Protein AF-A0A7S1A3E2-F1 (afdb_monomer)

Radius of gyration: 38.79 Å; Cα contacts (8 Å, |Δi|>4): 67; chains: 1; bounding box: 82×28×93 Å

Organism: Noctiluca scintillans (NCBI:txid2966)

Solvent-accessible surface area (backbone atoms only — not comparable to full-atom values): 8305 Å² total; per-residue (Å²): 127,65,67,72,51,54,44,51,52,51,44,46,66,40,53,63,41,72,69,38,34,56,48,44,57,49,26,36,73,72,65,75,37,66,52,64,77,58,36,55,54,37,31,76,76,35,61,67,54,26,50,53,50,50,50,52,52,52,52,52,52,51,51,54,48,51,54,54,50,52,50,54,51,49,55,55,51,50,56,57,48,51,56,51,54,54,50,53,51,51,53,52,50,53,51,53,49,51,53,51,52,50,54,51,52,53,56,68,50,31,79,83,69,72,89,61,82,50,73,65,44,51,52,59,38,64,74,30,68,68,51,45,50,51,37,48,73,73,69,45,78,88,73,75,94,76,129

Structure (mmCIF, N/CA/C/O backbone):
data_AF-A0A7S1A3E2-F1
#
_entry.id   AF-A0A7S1A3E2-F1
#
loop_
_atom_site.group_PDB
_atom_site.id
_atom_site.type_symbol
_atom_site.label_atom_id
_atom_site.label_alt_id
_atom_site.label_comp_id
_atom_site.label_asym_id
_atom_site.label_entity_id
_atom_site.label_seq_id
_atom_site.pdbx_PDB_ins_code
_atom_site.Cartn_x
_atom_site.Cartn_y
_atom_site.Cartn_z
_atom_site.occupancy
_atom_site.B_iso_or_equiv
_atom_site.auth_seq_id
_atom_site.auth_comp_id
_atom_site.auth_asym_id
_atom_site.auth_atom_id
_atom_site.pdbx_PDB_model_num
ATOM 1 N N . ALA A 1 1 ? 23.843 11.860 -38.522 1.00 49.09 1 ALA A N 1
ATOM 2 C CA . ALA A 1 1 ? 25.084 11.099 -38.262 1.00 49.09 1 ALA A CA 1
ATOM 3 C C . ALA A 1 1 ? 25.544 11.208 -36.807 1.00 49.09 1 ALA A C 1
ATOM 5 O O . ALA A 1 1 ? 26.208 10.291 -36.360 1.00 49.09 1 ALA A O 1
ATOM 6 N N . THR A 1 2 ? 25.196 12.274 -36.076 1.00 52.31 2 THR A N 1
ATOM 7 C CA . THR A 1 2 ? 25.568 12.478 -34.662 1.00 52.31 2 THR A CA 1
ATOM 8 C C . THR A 1 2 ? 24.662 11.745 -33.662 1.00 52.31 2 THR A C 1
ATOM 10 O O . THR A 1 2 ? 25.193 11.153 -32.737 1.00 52.31 2 THR A O 1
ATOM 13 N N . HIS A 1 3 ? 23.343 11.679 -33.904 1.00 55.69 3 HIS A N 1
ATOM 14 C CA . HIS A 1 3 ? 22.369 11.012 -33.011 1.00 55.69 3 HIS A CA 1
ATOM 15 C C . HIS A 1 3 ? 22.738 9.544 -32.715 1.00 55.69 3 HIS A C 1
ATOM 17 O O . HIS A 1 3 ? 22.955 9.170 -31.575 1.00 55.69 3 HIS A O 1
ATOM 23 N N . ASN A 1 4 ? 23.002 8.760 -33.766 1.00 60.84 4 ASN A N 1
ATOM 24 C CA . ASN A 1 4 ? 23.389 7.347 -33.655 1.00 60.84 4 ASN A CA 1
ATOM 25 C C . ASN A 1 4 ? 24.691 7.079 -32.873 1.00 60.84 4 ASN A C 1
ATOM 27 O O . ASN A 1 4 ? 24.979 5.922 -32.589 1.00 60.84 4 ASN A O 1
ATOM 31 N N . VAL A 1 5 ? 25.541 8.086 -32.641 1.00 64.25 5 VAL A N 1
ATOM 32 C CA . VAL A 1 5 ? 26.804 7.905 -31.904 1.00 64.25 5 VAL A CA 1
ATOM 33 C C . VAL A 1 5 ? 26.580 8.141 -30.412 1.00 64.25 5 VAL A C 1
ATOM 35 O O . VAL A 1 5 ? 27.078 7.351 -29.614 1.00 64.25 5 VAL A O 1
ATOM 38 N N . GLU A 1 6 ? 25.784 9.153 -30.051 1.00 67.31 6 GLU A N 1
ATOM 39 C CA . GLU A 1 6 ? 25.370 9.407 -28.662 1.00 67.31 6 GLU A CA 1
ATOM 40 C C . GLU A 1 6 ? 24.546 8.233 -28.109 1.00 67.31 6 GLU A C 1
ATOM 42 O O . GLU A 1 6 ? 24.895 7.698 -27.059 1.00 67.31 6 GLU A O 1
ATOM 47 N N . ASP A 1 7 ? 23.569 7.719 -28.867 1.00 72.44 7 ASP A N 1
ATOM 48 C CA . ASP A 1 7 ? 22.729 6.593 -28.416 1.00 72.44 7 ASP A CA 1
ATOM 49 C C . ASP A 1 7 ? 23.551 5.325 -28.117 1.00 72.44 7 ASP A C 1
ATOM 51 O O . ASP A 1 7 ? 23.251 4.553 -27.205 1.00 72.44 7 ASP A O 1
ATOM 55 N N . VAL A 1 8 ? 24.620 5.096 -28.889 1.00 78.81 8 VAL A N 1
ATOM 56 C CA . VAL A 1 8 ? 25.503 3.930 -28.733 1.00 78.81 8 VAL A CA 1
ATOM 57 C C . VAL A 1 8 ? 26.428 4.087 -27.525 1.00 78.81 8 VAL A C 1
ATOM 59 O O . VAL A 1 8 ? 26.721 3.094 -26.850 1.00 78.81 8 VAL A O 1
ATOM 62 N N . GLU A 1 9 ? 26.893 5.303 -27.237 1.00 82.19 9 GLU A N 1
ATOM 63 C CA . GLU A 1 9 ? 27.681 5.592 -26.036 1.00 82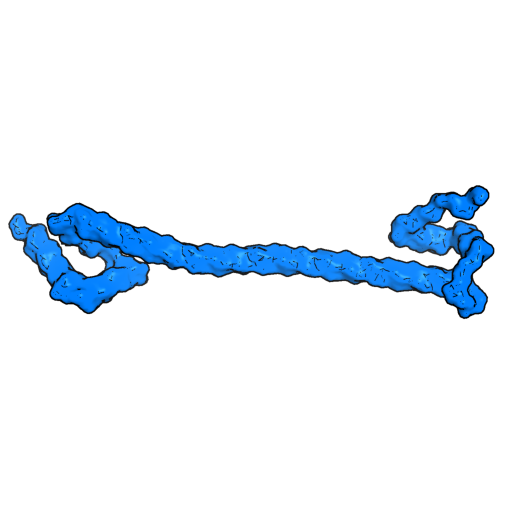.19 9 GLU A CA 1
ATOM 64 C C . GLU A 1 9 ? 26.832 5.454 -24.769 1.00 82.19 9 GLU A C 1
ATOM 66 O O . GLU A 1 9 ? 27.260 4.769 -23.834 1.00 82.19 9 GLU A O 1
ATOM 71 N N . ASP A 1 10 ? 25.604 5.974 -24.780 1.00 83.44 10 ASP A N 1
ATOM 72 C CA . ASP A 1 10 ? 24.654 5.854 -23.671 1.00 83.44 10 ASP A CA 1
ATOM 73 C C . ASP A 1 10 ? 24.275 4.395 -23.415 1.00 83.44 10 ASP A C 1
ATOM 75 O O . ASP A 1 10 ? 24.337 3.904 -22.282 1.00 83.44 10 ASP A O 1
ATOM 79 N N . LEU A 1 11 ? 23.975 3.636 -24.472 1.00 85.31 11 LEU A N 1
ATOM 80 C CA . LEU A 1 11 ? 23.674 2.217 -24.334 1.00 85.31 11 LEU A CA 1
ATOM 81 C C . LEU A 1 11 ? 24.858 1.444 -23.742 1.00 85.31 11 LEU A C 1
ATOM 83 O O . LEU A 1 11 ? 24.679 0.574 -22.890 1.00 85.31 11 LEU A O 1
ATOM 87 N N . LYS A 1 12 ? 26.088 1.760 -24.153 1.00 87.75 12 LYS A N 1
ATOM 88 C CA . LYS A 1 12 ? 27.289 1.115 -23.613 1.00 87.75 12 LYS A CA 1
ATOM 89 C C . LYS A 1 12 ? 27.566 1.534 -22.168 1.00 87.75 12 LYS A C 1
ATOM 91 O O . LYS A 1 12 ? 28.074 0.725 -21.393 1.00 87.75 12 LYS A O 1
ATOM 96 N N . MET A 1 13 ? 27.226 2.763 -21.793 1.00 88.62 13 MET A N 1
ATOM 97 C CA . MET A 1 13 ? 27.354 3.256 -20.426 1.00 88.62 13 MET A CA 1
ATOM 98 C C . MET A 1 13 ? 26.371 2.555 -19.479 1.00 88.62 13 MET A C 1
ATOM 100 O O . MET A 1 13 ? 26.782 2.073 -18.420 1.00 88.62 13 MET A O 1
ATOM 104 N N . TYR A 1 14 ? 25.099 2.452 -19.871 1.00 90.12 14 TYR A N 1
ATOM 105 C CA . TYR A 1 14 ? 24.033 1.917 -19.020 1.00 90.12 14 TYR A CA 1
ATOM 106 C C . TYR A 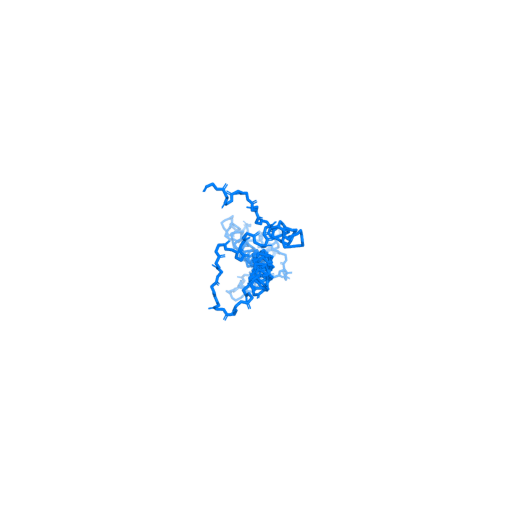1 14 ? 23.852 0.397 -19.119 1.00 90.12 14 TYR A C 1
ATOM 108 O O . TYR A 1 14 ? 23.480 -0.235 -18.128 1.00 90.12 14 TYR A O 1
ATOM 116 N N . PHE A 1 15 ? 24.146 -0.201 -20.276 1.00 91.06 15 PHE A N 1
ATOM 117 C CA . PHE A 1 15 ? 23.902 -1.616 -20.586 1.00 91.06 15 PHE A CA 1
ATOM 118 C C . PHE A 1 15 ? 25.151 -2.366 -21.089 1.00 91.06 15 PHE A C 1
ATOM 120 O O . PHE A 1 15 ? 25.049 -3.494 -21.568 1.00 91.06 15 PHE A O 1
ATOM 127 N N . GLY A 1 16 ? 26.353 -1.790 -20.953 1.00 91.38 16 GLY A N 1
ATOM 128 C CA . GLY A 1 16 ? 27.608 -2.399 -21.425 1.00 91.38 16 GLY A CA 1
ATOM 129 C C . GLY A 1 16 ? 28.010 -3.704 -20.725 1.00 91.38 16 GLY A C 1
ATOM 130 O O . GLY A 1 16 ? 28.842 -4.455 -21.234 1.00 91.38 16 GLY A O 1
ATOM 131 N N . SER A 1 17 ? 27.417 -3.996 -19.568 1.00 93.94 17 SER A N 1
ATOM 132 C CA . SER A 1 17 ? 27.593 -5.237 -18.815 1.00 93.94 17 SER A CA 1
ATOM 133 C C . SER A 1 17 ? 26.326 -5.580 -18.032 1.00 93.94 17 SER A C 1
ATOM 135 O O . SER A 1 17 ? 25.452 -4.734 -17.818 1.00 93.94 17 SER A O 1
ATOM 137 N N . LEU A 1 18 ? 26.228 -6.827 -17.563 1.00 92.38 18 LEU A N 1
ATOM 138 C CA . LEU A 1 18 ? 25.090 -7.275 -16.757 1.00 92.38 18 LEU A CA 1
ATOM 139 C C . LEU A 1 18 ? 24.953 -6.469 -15.456 1.00 92.38 18 LEU A C 1
ATOM 141 O O . LEU A 1 18 ? 23.849 -6.072 -15.095 1.00 92.38 18 LEU A O 1
ATOM 145 N N . SER A 1 19 ? 26.064 -6.191 -14.770 1.00 94.62 19 SER A N 1
ATOM 146 C CA . SER A 1 19 ? 26.052 -5.415 -13.526 1.00 94.62 19 SER A CA 1
ATOM 147 C C . SER A 1 19 ? 25.634 -3.963 -13.755 1.00 94.62 19 SER A C 1
ATOM 149 O O . SER A 1 19 ? 24.836 -3.441 -12.981 1.00 94.62 19 SER A O 1
ATOM 151 N N . GLN A 1 20 ? 26.107 -3.330 -14.835 1.00 94.19 20 GLN A N 1
ATOM 152 C CA . GLN A 1 20 ? 25.648 -1.995 -15.236 1.00 94.19 20 GLN A CA 1
ATOM 153 C C . GLN A 1 20 ? 24.158 -2.002 -15.568 1.00 94.19 20 GLN A C 1
ATOM 155 O O . GLN A 1 20 ? 23.438 -1.138 -15.090 1.00 94.19 20 GLN A O 1
ATOM 160 N N . SER A 1 21 ? 23.675 -3.024 -16.279 1.00 93.69 21 SER A N 1
ATOM 161 C CA . SER A 1 21 ? 22.250 -3.155 -16.603 1.00 93.69 21 SER A CA 1
ATOM 162 C C . SER A 1 21 ? 21.396 -3.257 -15.335 1.00 93.69 21 SER A C 1
ATOM 164 O O . SER A 1 21 ? 20.419 -2.530 -15.185 1.00 93.69 21 SER A O 1
ATOM 166 N N . MET A 1 22 ? 21.789 -4.105 -14.377 1.00 94.56 22 MET A N 1
ATOM 167 C CA . MET A 1 22 ? 21.098 -4.228 -13.086 1.00 94.56 22 MET A CA 1
ATOM 168 C C . MET A 1 22 ? 21.108 -2.916 -12.292 1.00 94.56 22 MET A C 1
ATOM 170 O O . MET A 1 22 ? 20.096 -2.554 -11.686 1.00 94.56 22 MET A O 1
ATOM 174 N N . LEU A 1 23 ? 22.231 -2.194 -12.307 1.00 95.06 23 LEU A N 1
ATOM 175 C CA . LEU A 1 23 ? 22.346 -0.893 -11.657 1.00 95.06 23 LEU A CA 1
ATOM 176 C C . LEU A 1 23 ? 21.431 0.137 -12.330 1.00 95.06 23 LEU A C 1
ATOM 178 O O . LEU A 1 23 ? 20.681 0.809 -11.634 1.00 95.06 23 LEU A O 1
ATOM 182 N N . SER A 1 24 ? 21.430 0.217 -13.660 1.00 94.19 24 SER A N 1
ATOM 183 C CA . SER A 1 24 ? 20.583 1.125 -14.443 1.00 94.19 24 SER A CA 1
ATOM 184 C C . SER A 1 24 ? 19.094 0.884 -14.192 1.00 94.19 24 SER A C 1
ATOM 186 O O . SER A 1 24 ? 18.361 1.833 -13.928 1.00 94.19 24 SER A O 1
ATOM 188 N N . LEU A 1 25 ? 18.660 -0.382 -14.165 1.00 94.25 25 LEU A N 1
ATOM 189 C CA . LEU A 1 25 ? 17.290 -0.764 -13.799 1.00 94.25 25 LEU A CA 1
ATOM 190 C C . LEU A 1 25 ? 16.932 -0.370 -12.354 1.00 94.25 25 LEU A C 1
ATOM 192 O O . LEU A 1 25 ? 15.809 0.042 -12.071 1.00 94.25 25 LEU A O 1
ATOM 196 N N . SER A 1 26 ? 17.887 -0.471 -11.427 1.00 93.88 26 SER A N 1
ATOM 197 C CA . SER A 1 26 ? 17.685 -0.052 -10.032 1.00 93.88 26 SER A CA 1
ATOM 198 C C . SER A 1 26 ? 17.643 1.476 -9.892 1.00 93.88 26 SER A C 1
ATOM 200 O O . SER A 1 26 ? 16.864 2.013 -9.102 1.00 93.88 26 SER A O 1
ATOM 202 N N . MET A 1 27 ? 18.451 2.196 -10.675 1.00 93.88 27 MET A N 1
ATOM 203 C CA . MET A 1 27 ? 18.461 3.660 -10.710 1.00 93.88 27 MET A CA 1
ATOM 204 C C . MET A 1 27 ? 17.165 4.210 -11.307 1.00 93.88 27 MET A C 1
ATOM 206 O O . MET A 1 27 ? 16.619 5.161 -10.757 1.00 93.88 27 MET A O 1
ATOM 210 N N . SER A 1 28 ? 16.631 3.599 -12.369 1.00 94.12 28 SER A N 1
ATOM 211 C CA . SER A 1 28 ? 15.364 4.041 -12.965 1.00 94.12 28 SER A CA 1
ATOM 212 C C . SER A 1 28 ? 14.163 3.789 -12.054 1.00 94.12 28 SER A C 1
ATOM 214 O O . SER A 1 28 ? 13.234 4.590 -12.036 1.00 94.12 28 SER A O 1
ATOM 216 N N . MET A 1 29 ? 14.196 2.727 -11.241 1.00 92.12 29 MET A N 1
ATOM 217 C CA . MET A 1 29 ? 13.171 2.471 -10.223 1.00 92.12 29 MET A CA 1
ATOM 218 C C . MET A 1 29 ? 13.243 3.461 -9.052 1.00 92.12 29 MET A C 1
ATOM 220 O O . MET A 1 29 ? 12.214 3.905 -8.552 1.00 92.12 29 MET A O 1
ATOM 224 N N . SER A 1 30 ? 14.451 3.796 -8.594 1.00 91.44 30 SER A N 1
ATOM 225 C CA . SER A 1 30 ? 14.659 4.661 -7.422 1.00 91.44 30 SER A CA 1
ATOM 226 C C . SER A 1 30 ? 14.630 6.164 -7.733 1.00 91.44 30 SER A C 1
ATOM 228 O O . SER A 1 30 ? 14.700 6.972 -6.809 1.00 91.44 30 SER A O 1
ATOM 230 N N . GLY A 1 31 ? 14.520 6.550 -9.009 1.00 88.31 31 GLY A N 1
ATOM 231 C CA . GLY A 1 31 ? 14.572 7.948 -9.453 1.00 88.31 31 GLY A CA 1
ATOM 232 C C . GLY A 1 31 ? 15.990 8.524 -9.541 1.00 88.31 31 GLY A C 1
ATOM 233 O O . GLY A 1 31 ? 16.156 9.739 -9.597 1.00 88.31 31 GLY A O 1
ATOM 234 N N . GLY A 1 32 ? 17.019 7.671 -9.543 1.00 91.56 32 GLY A N 1
ATOM 235 C CA . GLY A 1 32 ? 18.417 8.071 -9.734 1.00 91.56 32 GLY A CA 1
ATOM 236 C C . GLY A 1 32 ? 18.755 8.459 -11.178 1.00 91.56 32 GLY A C 1
ATOM 237 O O . GLY A 1 32 ? 19.660 9.258 -11.402 1.00 91.56 32 GLY A O 1
ATOM 238 N N . VAL A 1 33 ? 18.017 7.924 -12.151 1.00 91.25 33 VAL A N 1
ATOM 239 C CA . VAL A 1 33 ? 18.048 8.353 -13.555 1.00 91.25 33 VAL A CA 1
ATOM 240 C C . VAL A 1 33 ? 16.622 8.393 -14.083 1.00 91.25 33 VAL A C 1
ATOM 242 O O . VAL A 1 33 ? 15.788 7.583 -13.671 1.00 91.25 33 VAL A O 1
ATOM 245 N N . ASP A 1 34 ? 16.338 9.328 -14.986 1.00 92.00 34 ASP A N 1
ATOM 246 C CA . ASP A 1 34 ? 15.046 9.349 -15.654 1.00 92.00 34 ASP A CA 1
ATOM 247 C C . ASP A 1 34 ? 14.876 8.083 -16.505 1.00 92.00 34 ASP A C 1
ATOM 249 O O . ASP A 1 34 ? 15.736 7.718 -17.311 1.00 92.00 34 ASP A O 1
ATOM 253 N N . TRP A 1 35 ? 13.764 7.377 -16.305 1.00 92.94 35 TRP A N 1
ATOM 254 C CA . TRP A 1 35 ? 13.513 6.106 -16.983 1.00 92.94 35 TRP A CA 1
ATOM 255 C C . TRP A 1 35 ? 13.368 6.294 -18.497 1.00 92.94 35 TRP A C 1
ATOM 257 O O . TRP A 1 35 ? 13.672 5.366 -19.248 1.00 92.94 35 TRP A O 1
ATOM 267 N N . SER A 1 36 ? 12.953 7.483 -18.957 1.00 91.12 36 SER A N 1
ATOM 268 C CA . SER A 1 36 ? 12.821 7.769 -20.386 1.00 91.12 36 SER A CA 1
ATOM 269 C C . SER A 1 36 ? 14.185 7.816 -21.083 1.00 91.12 36 SER A C 1
ATOM 271 O O . SER A 1 36 ? 14.318 7.288 -22.186 1.00 91.12 36 SER A O 1
ATOM 273 N N . SER A 1 37 ? 15.226 8.308 -20.399 1.00 90.06 37 SER A N 1
ATOM 274 C CA . SER A 1 37 ? 16.609 8.315 -20.899 1.00 90.06 37 SER A CA 1
ATOM 275 C C . SER A 1 37 ? 17.168 6.912 -21.143 1.00 90.06 37 SER A C 1
ATOM 277 O O . SER A 1 37 ? 18.026 6.738 -21.998 1.00 90.06 37 SER A O 1
ATOM 279 N N . LEU A 1 38 ? 16.673 5.896 -20.427 1.00 91.69 38 LEU A N 1
ATOM 280 C CA . LEU A 1 38 ? 17.022 4.495 -20.689 1.00 91.69 38 LEU A CA 1
ATOM 281 C C . LEU A 1 38 ? 16.110 3.850 -21.740 1.00 91.69 38 LEU A C 1
ATOM 283 O O . LEU A 1 38 ? 16.532 2.939 -22.450 1.00 91.69 38 LEU A O 1
ATOM 287 N N . PHE A 1 39 ? 14.859 4.301 -21.827 1.00 93.25 39 PHE A N 1
ATOM 288 C CA . PHE A 1 39 ? 13.856 3.744 -22.726 1.00 93.25 39 PHE A CA 1
ATOM 289 C C . PHE A 1 39 ? 14.146 4.050 -24.198 1.00 93.25 39 PHE A C 1
ATOM 291 O O . PHE A 1 39 ? 14.109 3.122 -25.003 1.00 93.25 39 PHE A O 1
ATOM 298 N N . TYR A 1 40 ? 14.436 5.308 -24.558 1.00 90.31 40 TYR A N 1
ATOM 299 C CA . TYR A 1 40 ? 14.618 5.687 -25.967 1.00 90.31 40 TYR A CA 1
ATOM 300 C C . TYR A 1 40 ? 15.765 4.914 -26.648 1.00 90.31 40 TYR A C 1
ATOM 302 O O . TYR A 1 40 ? 15.491 4.272 -27.663 1.00 90.31 40 TYR A O 1
ATOM 310 N N . PRO A 1 41 ? 16.978 4.805 -26.060 1.00 89.25 41 PRO A N 1
ATOM 311 C CA . PRO A 1 41 ? 18.057 4.020 -26.667 1.00 89.25 41 PRO A CA 1
ATOM 312 C C . PRO A 1 41 ? 17.728 2.523 -26.795 1.00 89.25 41 PRO A C 1
ATOM 314 O O . PRO A 1 41 ? 18.160 1.865 -27.739 1.00 89.25 41 PRO A O 1
ATOM 317 N N . LEU A 1 42 ? 16.952 1.956 -25.860 1.00 89.25 42 LEU A N 1
ATOM 318 C CA . LEU A 1 42 ? 16.503 0.559 -25.937 1.00 89.25 42 LEU A CA 1
ATOM 319 C C . LEU A 1 42 ? 15.453 0.348 -27.036 1.00 89.25 42 LEU A C 1
ATOM 321 O O . LEU A 1 42 ? 15.494 -0.668 -27.734 1.00 89.25 42 LEU A O 1
ATOM 325 N N . ALA A 1 43 ? 14.517 1.286 -27.179 1.00 89.69 43 ALA A N 1
ATOM 326 C CA . ALA A 1 43 ? 13.457 1.237 -28.178 1.00 89.69 43 ALA A CA 1
ATOM 327 C C . ALA A 1 43 ? 14.002 1.419 -29.603 1.00 89.69 43 ALA A C 1
ATOM 329 O O . ALA A 1 43 ? 13.546 0.724 -30.510 1.00 89.69 43 ALA A O 1
ATOM 330 N N . ASP A 1 44 ? 15.021 2.266 -29.775 1.00 88.44 44 ASP A N 1
ATOM 331 C CA . ASP A 1 44 ? 15.679 2.503 -31.065 1.00 88.44 44 ASP A CA 1
ATOM 332 C C . ASP A 1 44 ? 16.432 1.266 -31.587 1.00 88.44 44 ASP A C 1
ATOM 334 O O . ASP A 1 44 ? 16.572 1.078 -32.797 1.00 88.44 44 ASP A O 1
ATOM 338 N N . ILE A 1 45 ? 16.872 0.369 -30.695 1.00 87.06 45 ILE A N 1
ATOM 339 C CA . ILE A 1 45 ? 17.458 -0.928 -31.075 1.00 87.06 45 ILE A CA 1
ATOM 340 C C . ILE A 1 45 ? 16.371 -1.914 -31.487 1.00 87.06 45 ILE A C 1
ATOM 342 O O . ILE A 1 45 ? 16.506 -2.629 -32.482 1.00 87.06 45 ILE A O 1
ATOM 346 N N . SER A 1 46 ? 15.330 -2.027 -30.663 1.00 89.38 46 SER A N 1
ATOM 347 C CA . SER A 1 46 ? 14.173 -2.872 -30.924 1.00 89.38 46 SER A CA 1
ATOM 348 C C . SER A 1 46 ? 13.022 -2.484 -30.010 1.00 89.38 46 SER A C 1
ATOM 350 O O . SER A 1 46 ? 13.153 -2.478 -28.782 1.00 89.38 46 SER A O 1
ATOM 352 N N . GLU A 1 47 ? 11.847 -2.309 -30.606 1.00 91.19 47 GLU A N 1
ATOM 353 C CA . GLU A 1 47 ? 10.591 -2.079 -29.890 1.00 91.19 47 GLU A CA 1
ATOM 354 C C . GLU A 1 47 ? 10.324 -3.148 -28.815 1.00 91.19 47 GLU A C 1
ATOM 356 O O . GLU A 1 47 ? 9.732 -2.856 -27.776 1.00 91.19 47 GLU A O 1
ATOM 361 N N . PHE A 1 48 ? 10.813 -4.380 -29.014 1.00 94.50 48 PHE A N 1
ATOM 362 C CA . PHE A 1 48 ? 10.689 -5.456 -28.031 1.00 94.50 48 PHE A CA 1
ATOM 363 C C . PHE A 1 48 ? 11.420 -5.144 -26.717 1.00 94.50 48 PHE A C 1
ATOM 365 O O . PHE A 1 48 ? 10.868 -5.376 -25.641 1.00 94.50 48 PH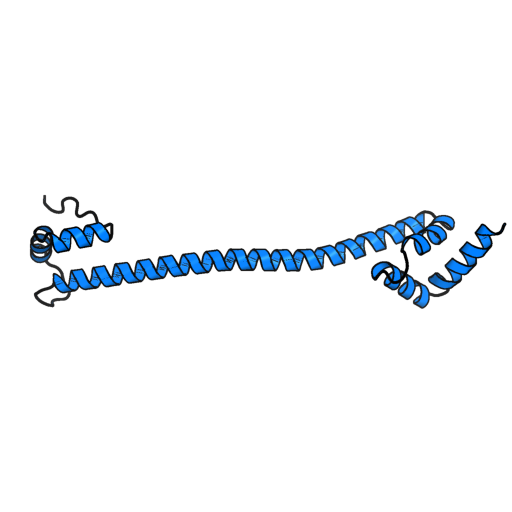E A O 1
ATOM 372 N N . TYR A 1 49 ? 12.639 -4.597 -26.776 1.00 91.19 49 TYR A N 1
ATOM 373 C CA . TYR A 1 49 ? 13.387 -4.239 -25.567 1.00 91.19 49 TYR A CA 1
ATOM 374 C C . TYR A 1 49 ? 12.736 -3.065 -24.837 1.00 91.19 49 TYR A C 1
ATOM 376 O O . TYR A 1 49 ? 12.619 -3.105 -23.610 1.00 91.19 49 TYR A O 1
ATOM 384 N N . GLY A 1 50 ? 12.231 -2.079 -25.585 1.00 92.69 50 GLY A N 1
ATOM 385 C CA . GLY A 1 50 ? 11.413 -1.001 -25.029 1.00 92.69 50 GLY A CA 1
ATOM 386 C C . GLY A 1 50 ? 10.172 -1.538 -24.307 1.00 92.69 50 GLY A C 1
ATOM 387 O O . GLY A 1 50 ? 9.914 -1.171 -23.161 1.00 92.69 50 GLY A O 1
ATOM 388 N N . PHE A 1 51 ? 9.442 -2.474 -24.920 1.00 95.69 51 PHE A N 1
ATOM 389 C CA . PHE A 1 51 ? 8.273 -3.106 -24.303 1.00 95.69 51 PHE A CA 1
ATOM 390 C C . PHE A 1 51 ? 8.619 -3.846 -23.001 1.00 95.69 51 PHE A C 1
ATOM 392 O O . PHE A 1 51 ? 7.957 -3.643 -21.981 1.00 95.69 51 PHE A O 1
ATOM 399 N N . VAL A 1 52 ? 9.678 -4.664 -22.999 1.00 95.75 52 VAL A N 1
ATOM 400 C CA . VAL A 1 52 ? 10.138 -5.379 -21.793 1.00 95.75 52 VAL A CA 1
ATOM 401 C C . VAL A 1 52 ? 10.518 -4.400 -20.677 1.00 95.75 52 VAL A C 1
ATOM 403 O O . VAL A 1 52 ? 10.163 -4.626 -19.518 1.00 95.75 52 VAL A O 1
ATOM 406 N N . PHE A 1 53 ? 11.184 -3.292 -21.011 1.00 95.25 53 PHE A N 1
ATOM 407 C CA . PHE A 1 53 ? 11.543 -2.255 -20.045 1.00 95.25 53 PHE A CA 1
ATOM 408 C C . PHE A 1 53 ? 10.307 -1.571 -19.436 1.00 95.25 53 PHE A C 1
ATOM 410 O O . PHE A 1 53 ? 10.238 -1.387 -18.221 1.00 95.25 53 PHE A O 1
ATOM 417 N N . ILE A 1 54 ? 9.283 -1.269 -20.241 1.00 95.75 54 ILE A N 1
ATOM 418 C CA . ILE A 1 54 ? 8.012 -0.709 -19.748 1.00 95.75 54 ILE A CA 1
ATOM 419 C C . ILE A 1 54 ? 7.290 -1.680 -18.811 1.00 95.75 54 ILE A C 1
ATOM 421 O O . ILE A 1 54 ? 6.776 -1.261 -17.770 1.00 95.75 54 ILE A O 1
ATOM 425 N N . VAL A 1 55 ? 7.269 -2.975 -19.137 1.00 97.06 55 VAL A N 1
ATOM 426 C CA . VAL A 1 55 ? 6.703 -4.003 -18.250 1.00 97.06 55 VAL A CA 1
ATOM 427 C C . VAL A 1 55 ? 7.459 -4.036 -16.922 1.00 97.06 55 VAL A C 1
ATOM 429 O O . VAL A 1 55 ? 6.823 -4.044 -15.868 1.00 97.06 55 VAL A O 1
ATOM 432 N N . PHE A 1 56 ? 8.794 -3.986 -16.952 1.00 95.69 56 PHE A N 1
ATOM 433 C CA . PHE A 1 56 ? 9.616 -3.919 -15.743 1.00 95.69 56 PHE A CA 1
ATOM 434 C C . PHE A 1 56 ? 9.260 -2.707 -14.867 1.00 95.69 56 PHE A C 1
ATOM 436 O O . PHE A 1 56 ? 8.995 -2.881 -13.675 1.00 95.69 56 PHE A O 1
ATOM 443 N N . ILE A 1 57 ? 9.199 -1.501 -15.444 1.00 95.44 57 ILE A N 1
ATOM 444 C CA . ILE A 1 57 ? 8.843 -0.277 -14.709 1.00 95.44 57 ILE A CA 1
ATOM 445 C C . ILE A 1 57 ? 7.430 -0.387 -14.131 1.00 95.44 57 ILE A C 1
ATOM 447 O O . ILE A 1 57 ? 7.230 -0.141 -12.945 1.00 95.44 57 ILE A O 1
ATOM 451 N N . THR A 1 58 ? 6.461 -0.827 -14.934 1.00 95.81 58 THR A N 1
ATOM 452 C CA . THR A 1 58 ? 5.057 -0.948 -14.514 1.00 95.81 58 THR A CA 1
ATOM 453 C C . THR A 1 58 ? 4.905 -1.917 -13.347 1.00 95.81 58 THR A C 1
ATOM 455 O O . THR A 1 58 ? 4.291 -1.575 -12.340 1.00 95.81 58 THR A O 1
ATOM 458 N N . VAL A 1 59 ? 5.492 -3.114 -13.444 1.00 96.62 59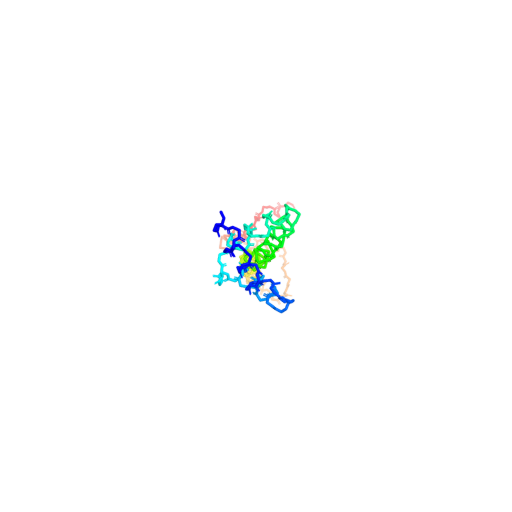 VAL A N 1
ATOM 459 C CA . VAL A 1 59 ? 5.435 -4.119 -12.372 1.00 96.62 59 VAL A CA 1
ATOM 460 C C . VAL A 1 59 ? 6.124 -3.611 -11.109 1.00 96.62 59 VAL A C 1
ATOM 462 O O . VAL A 1 59 ? 5.591 -3.793 -10.019 1.00 96.62 59 VAL A O 1
ATOM 465 N N . SER A 1 60 ? 7.268 -2.941 -11.242 1.00 95.00 60 SER A N 1
ATOM 466 C CA . SER A 1 60 ? 8.006 -2.392 -10.100 1.00 95.00 60 SER A CA 1
ATOM 467 C C . SER A 1 60 ? 7.214 -1.304 -9.378 1.00 95.00 60 SER A C 1
ATOM 469 O O . SER A 1 60 ? 7.082 -1.332 -8.156 1.00 95.00 60 SER A O 1
ATOM 471 N N . VAL A 1 61 ? 6.620 -0.382 -10.138 1.00 93.62 61 VAL A N 1
ATOM 472 C CA . VAL A 1 61 ? 5.768 0.686 -9.608 1.00 93.62 61 VAL A CA 1
ATOM 473 C C . VAL A 1 61 ? 4.527 0.097 -8.936 1.00 93.62 61 VAL A C 1
ATOM 475 O O . VAL A 1 61 ? 4.239 0.440 -7.791 1.00 93.62 61 VAL A O 1
ATOM 478 N N . LEU A 1 62 ? 3.833 -0.847 -9.582 1.00 95.81 62 LEU A N 1
ATOM 479 C CA . LEU A 1 62 ? 2.686 -1.541 -8.988 1.00 95.81 62 LEU A CA 1
ATOM 480 C C . LEU A 1 62 ? 3.065 -2.323 -7.725 1.00 95.81 62 LEU A C 1
ATOM 482 O O . LEU A 1 62 ? 2.290 -2.341 -6.775 1.00 95.81 62 LEU A O 1
ATOM 486 N N . ALA A 1 63 ? 4.248 -2.939 -7.675 1.00 96.06 63 ALA A N 1
ATOM 487 C CA . ALA A 1 63 ? 4.726 -3.635 -6.484 1.00 96.06 63 ALA A CA 1
ATOM 488 C C . ALA A 1 63 ? 4.918 -2.669 -5.305 1.00 96.06 63 ALA A C 1
ATOM 490 O O . ALA A 1 63 ? 4.447 -2.952 -4.204 1.00 96.06 63 ALA A O 1
ATOM 491 N N . VAL A 1 64 ? 5.538 -1.508 -5.540 1.00 94.88 64 VAL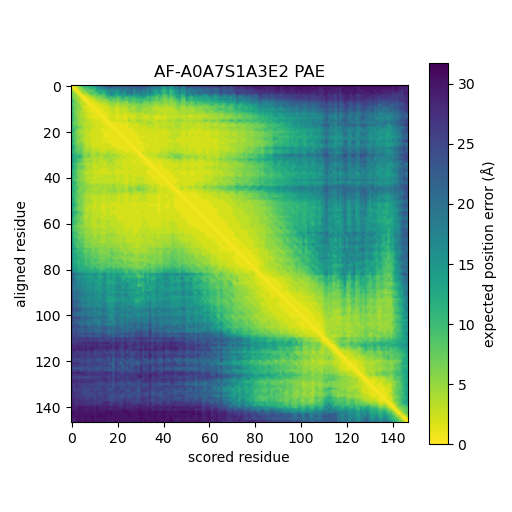 A N 1
ATOM 492 C CA . VAL A 1 64 ? 5.689 -0.460 -4.519 1.00 94.88 64 VAL A CA 1
ATOM 493 C C . VAL A 1 64 ? 4.324 0.074 -4.080 1.00 94.88 64 VAL A C 1
ATOM 495 O O . VAL A 1 64 ? 4.064 0.161 -2.880 1.00 94.88 64 VAL A O 1
ATOM 498 N N . PHE A 1 65 ? 3.421 0.362 -5.023 1.00 95.50 65 PHE A N 1
ATOM 499 C CA . PHE A 1 65 ? 2.057 0.785 -4.701 1.00 95.50 65 PHE A CA 1
ATOM 500 C C . PHE A 1 65 ? 1.315 -0.260 -3.873 1.00 95.50 65 PHE A C 1
ATOM 502 O O . PHE A 1 65 ? 0.712 0.102 -2.873 1.00 95.50 65 PHE A O 1
ATOM 509 N N . ASN A 1 66 ? 1.409 -1.546 -4.213 1.00 95.19 66 ASN A N 1
ATOM 510 C CA . ASN A 1 66 ? 0.762 -2.612 -3.452 1.00 95.19 66 ASN A CA 1
ATOM 511 C C . ASN A 1 66 ? 1.270 -2.680 -2.007 1.00 95.19 66 ASN A C 1
ATOM 513 O O . ASN A 1 66 ? 0.463 -2.856 -1.096 1.00 95.19 66 ASN A O 1
ATOM 517 N N . ILE A 1 67 ? 2.577 -2.505 -1.780 1.00 96.12 67 ILE A N 1
ATOM 518 C CA . ILE A 1 67 ? 3.151 -2.451 -0.425 1.00 96.12 67 ILE A CA 1
ATOM 519 C C . ILE A 1 67 ? 2.559 -1.269 0.347 1.00 96.12 67 ILE A C 1
ATOM 521 O O . ILE A 1 67 ? 2.062 -1.437 1.458 1.00 96.12 67 ILE A O 1
ATOM 525 N N . ILE A 1 68 ? 2.567 -0.084 -0.261 1.00 96.44 68 ILE A N 1
ATOM 526 C CA . ILE A 1 68 ? 2.067 1.143 0.361 1.00 96.44 68 ILE A CA 1
ATOM 527 C C . ILE A 1 68 ? 0.563 1.032 0.654 1.00 96.44 68 ILE A C 1
ATOM 529 O O . ILE A 1 68 ? 0.126 1.283 1.774 1.00 96.44 68 ILE A O 1
ATOM 533 N N . THR A 1 69 ? -0.235 0.607 -0.326 1.00 95.62 69 THR A N 1
ATOM 534 C CA . THR A 1 69 ? -1.677 0.394 -0.175 1.00 95.62 69 THR A CA 1
ATOM 535 C C . THR A 1 69 ? -1.972 -0.641 0.902 1.00 95.62 69 THR A C 1
ATOM 537 O O . THR A 1 69 ? -2.871 -0.419 1.703 1.00 95.62 69 THR A O 1
ATOM 540 N N . SER A 1 70 ? -1.210 -1.736 0.975 1.00 97.38 70 SER A N 1
ATOM 541 C CA . SER A 1 70 ? -1.392 -2.752 2.017 1.00 97.38 70 SER A CA 1
ATOM 542 C C . SER A 1 70 ? -1.205 -2.182 3.424 1.00 97.38 70 SER A C 1
ATOM 544 O O . SER A 1 70 ? -1.955 -2.556 4.324 1.00 97.38 70 SER A O 1
ATOM 546 N N . ILE A 1 71 ? -0.234 -1.286 3.621 1.00 96.12 71 ILE A N 1
ATOM 547 C CA . ILE A 1 71 ? -0.010 -0.622 4.913 1.00 96.12 71 ILE A CA 1
ATOM 548 C C . ILE A 1 71 ? -1.225 0.245 5.259 1.00 96.12 71 ILE A C 1
ATOM 550 O O . ILE A 1 71 ? -1.857 0.030 6.287 1.00 96.12 71 ILE A O 1
ATOM 554 N N . PHE A 1 72 ? -1.637 1.132 4.350 1.00 95.94 72 PHE A N 1
ATOM 555 C CA . PHE A 1 72 ? -2.782 2.016 4.590 1.00 95.94 72 PHE A CA 1
ATOM 556 C C . PHE A 1 72 ? -4.101 1.271 4.808 1.00 95.94 72 PHE A C 1
ATOM 558 O O . PHE A 1 72 ? -4.917 1.686 5.627 1.00 95.94 72 PHE A O 1
ATOM 565 N N . VAL A 1 73 ? -4.328 0.176 4.079 1.00 96.62 73 VAL A N 1
ATOM 566 C CA . VAL A 1 73 ? -5.520 -0.661 4.258 1.00 96.62 73 VAL A CA 1
ATOM 567 C C . VAL A 1 73 ? -5.509 -1.322 5.634 1.00 96.62 73 VAL A C 1
ATOM 569 O O . VAL A 1 73 ? -6.553 -1.371 6.279 1.00 96.62 73 VAL A O 1
ATOM 572 N N . THR A 1 74 ? -4.349 -1.788 6.102 1.00 95.38 74 THR A N 1
ATOM 573 C CA . THR A 1 74 ? -4.217 -2.388 7.439 1.00 95.38 74 THR A CA 1
ATOM 574 C C . THR A 1 74 ? -4.522 -1.360 8.526 1.00 95.38 74 THR A C 1
ATOM 576 O O . THR A 1 74 ? -5.361 -1.630 9.381 1.00 95.38 74 THR A O 1
ATOM 579 N N . ASP A 1 75 ? -3.945 -0.159 8.432 1.00 93.62 75 ASP A N 1
ATOM 580 C CA . ASP A 1 75 ? -4.189 0.928 9.389 1.00 93.62 75 ASP A CA 1
ATOM 581 C C . ASP A 1 75 ? -5.671 1.345 9.410 1.00 93.62 75 ASP A C 1
ATOM 583 O O . ASP A 1 75 ? -6.272 1.519 10.470 1.00 93.62 75 ASP A O 1
ATOM 587 N N . ALA A 1 76 ? -6.301 1.467 8.235 1.00 94.00 76 ALA A N 1
ATOM 588 C CA . ALA A 1 76 ? -7.717 1.815 8.129 1.00 94.00 76 ALA A CA 1
ATOM 589 C C . ALA A 1 76 ? -8.630 0.747 8.758 1.00 94.00 76 ALA A C 1
ATOM 591 O O . ALA A 1 76 ? -9.624 1.082 9.405 1.00 94.00 76 ALA A O 1
ATOM 592 N N . ILE A 1 77 ? -8.291 -0.534 8.580 1.00 94.81 77 ILE A N 1
ATOM 593 C CA . ILE A 1 77 ? -9.006 -1.658 9.193 1.00 94.81 77 ILE A CA 1
ATOM 594 C C . ILE A 1 77 ? -8.815 -1.657 10.716 1.00 94.81 77 ILE A C 1
ATOM 596 O O . ILE A 1 77 ? -9.789 -1.844 11.443 1.00 94.81 77 ILE A O 1
ATOM 600 N N . GLU A 1 78 ? -7.601 -1.411 11.214 1.00 94.50 78 GLU A N 1
ATOM 601 C CA . GLU A 1 78 ? -7.313 -1.358 12.653 1.00 94.50 78 GLU A CA 1
ATOM 602 C C . GLU A 1 78 ? -8.106 -0.247 13.354 1.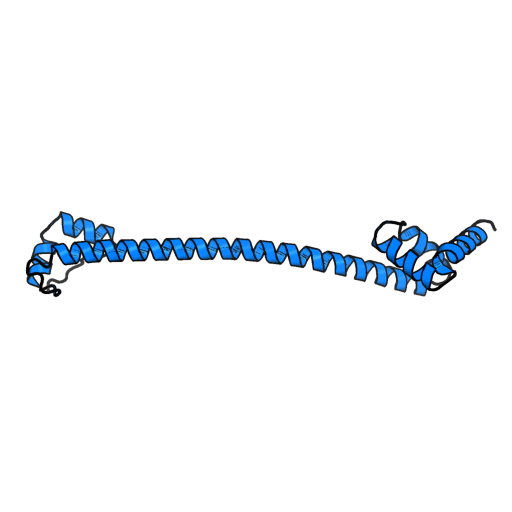00 94.50 78 GLU A C 1
ATOM 604 O O . GLU A 1 78 ? -8.746 -0.495 14.376 1.00 94.50 78 GLU A O 1
ATOM 609 N N . VAL A 1 79 ? -8.154 0.952 12.765 1.00 92.06 79 VAL A N 1
ATOM 610 C CA . VAL A 1 79 ? -8.963 2.066 13.288 1.00 92.06 79 VAL A CA 1
ATOM 611 C C . VAL A 1 79 ? -10.450 1.700 13.325 1.00 92.06 79 VAL A C 1
ATOM 613 O O . VAL A 1 79 ? -11.115 1.929 14.335 1.00 92.06 79 VAL A O 1
ATOM 616 N N . ALA A 1 80 ? -10.969 1.075 12.263 1.00 91.25 80 ALA A N 1
ATOM 617 C CA . ALA A 1 80 ? -12.361 0.632 12.226 1.00 91.25 80 ALA A CA 1
ATOM 618 C C . ALA A 1 80 ? -12.672 -0.431 13.298 1.00 91.25 80 ALA A C 1
ATOM 620 O O . ALA A 1 80 ? -13.752 -0.411 13.892 1.00 91.25 80 ALA A O 1
ATOM 621 N N . HIS A 1 81 ? -11.737 -1.346 13.577 1.00 92.19 81 HIS A N 1
ATOM 622 C CA . HIS A 1 81 ? -11.891 -2.338 14.644 1.00 92.19 81 HIS A CA 1
ATOM 623 C C . HIS A 1 81 ? -11.840 -1.716 16.039 1.00 92.19 81 HIS A C 1
ATOM 625 O O . HIS A 1 81 ? -12.664 -2.071 16.881 1.00 92.19 81 HIS A O 1
ATOM 631 N N . MET A 1 82 ? -10.939 -0.760 16.274 1.00 91.12 82 MET A N 1
ATOM 632 C CA . MET A 1 82 ? -10.844 -0.057 17.553 1.00 91.12 82 MET A CA 1
ATOM 633 C C . MET A 1 82 ? -12.162 0.646 17.911 1.00 91.12 82 MET A C 1
ATOM 635 O O . MET A 1 82 ? -12.617 0.553 19.052 1.00 91.12 82 MET A O 1
ATOM 639 N N . ASP A 1 83 ? -12.824 1.277 16.939 1.00 89.88 83 ASP A N 1
ATOM 640 C CA . ASP A 1 83 ? -14.136 1.901 17.147 1.00 89.88 83 ASP A CA 1
ATOM 641 C C . ASP A 1 83 ? -15.214 0.880 17.550 1.00 89.88 83 ASP A C 1
ATOM 643 O O . ASP A 1 83 ? -16.052 1.157 18.414 1.00 89.88 83 ASP A O 1
ATOM 647 N N . ILE A 1 84 ? -15.200 -0.319 16.958 1.00 89.94 84 ILE A N 1
ATOM 648 C CA . ILE A 1 84 ? -16.135 -1.399 17.305 1.00 89.94 84 ILE A CA 1
ATOM 649 C C . ILE A 1 84 ? -15.861 -1.910 18.724 1.00 89.94 84 ILE A C 1
ATOM 651 O O . ILE A 1 84 ? -16.796 -2.039 19.519 1.00 89.94 84 ILE A O 1
ATOM 655 N N . ASP A 1 85 ? -14.596 -2.150 19.069 1.00 91.12 85 ASP A N 1
ATOM 656 C CA . ASP A 1 85 ? -14.196 -2.639 20.389 1.00 91.12 85 ASP A CA 1
ATOM 657 C C . ASP A 1 85 ? -14.547 -1.646 21.501 1.00 91.12 85 ASP A C 1
ATOM 659 O O . ASP A 1 85 ? -15.085 -2.043 22.539 1.00 91.12 85 ASP A O 1
ATOM 663 N N . LEU A 1 86 ? -14.327 -0.347 21.274 1.00 89.38 86 LEU A N 1
ATOM 664 C CA . LEU A 1 86 ? -14.723 0.707 22.210 1.00 89.38 86 LEU A CA 1
ATOM 665 C C . LEU A 1 86 ? -16.242 0.742 22.418 1.00 89.38 86 LEU A C 1
ATOM 667 O O . LEU A 1 86 ? -16.707 0.858 23.556 1.00 89.38 86 LEU A O 1
ATOM 671 N N . ARG A 1 87 ? -17.033 0.589 21.348 1.00 88.56 87 ARG A N 1
ATOM 672 C CA . ARG A 1 87 ? -18.503 0.532 21.448 1.00 88.56 87 ARG A CA 1
ATOM 673 C C . ARG A 1 87 ? -18.968 -0.705 22.215 1.00 88.56 87 ARG A C 1
ATOM 675 O O . ARG A 1 87 ? -19.785 -0.570 23.124 1.00 88.56 87 ARG A O 1
ATOM 682 N N . MET A 1 88 ? -18.401 -1.878 21.931 1.00 91.06 88 MET A N 1
ATOM 683 C CA . MET A 1 88 ? -18.712 -3.112 22.664 1.00 91.06 88 MET A CA 1
ATOM 684 C C . MET A 1 88 ? -18.352 -3.013 24.152 1.00 91.06 88 MET A C 1
ATOM 686 O O . MET A 1 88 ? -19.110 -3.476 25.007 1.00 91.06 88 MET A O 1
ATOM 690 N N . GLN A 1 89 ? -17.211 -2.403 24.489 1.00 90.50 89 GLN A N 1
ATOM 691 C CA . GLN A 1 89 ? -16.836 -2.161 25.884 1.00 90.50 89 GLN A CA 1
ATOM 692 C C . GLN A 1 89 ? -17.825 -1.219 26.580 1.00 90.50 89 GLN A C 1
ATOM 694 O O . GLN A 1 89 ? -18.221 -1.497 27.714 1.00 90.50 89 GLN A O 1
ATOM 699 N N . GLY A 1 90 ? -18.266 -0.159 25.896 1.00 89.94 90 GLY A N 1
ATOM 700 C CA . GLY A 1 90 ? -19.284 0.763 26.399 1.00 89.94 90 GLY A CA 1
ATOM 701 C C . GLY A 1 90 ? -20.613 0.071 26.710 1.00 89.94 90 GLY A C 1
ATOM 702 O O . GLY A 1 90 ? -21.135 0.219 27.814 1.00 89.94 90 GLY A O 1
ATOM 703 N N . GLU A 1 91 ? -21.132 -0.742 25.787 1.00 88.00 91 GLU A N 1
ATOM 704 C CA . GLU A 1 91 ? -22.378 -1.497 25.999 1.00 88.00 91 GLU A CA 1
ATOM 705 C C . GLU A 1 91 ? -22.254 -2.523 27.133 1.00 88.00 91 GLU A C 1
ATOM 707 O O . GLU A 1 91 ? -23.152 -2.659 27.968 1.00 88.00 91 GLU A O 1
ATOM 712 N N . LYS A 1 92 ? -21.115 -3.222 27.219 1.00 89.69 92 LYS A N 1
ATOM 713 C CA . LYS A 1 92 ? -20.857 -4.186 28.296 1.00 89.69 92 LYS A CA 1
ATOM 714 C C . LYS A 1 92 ? -20.813 -3.513 29.666 1.00 89.69 92 LYS A C 1
ATOM 716 O O . LYS A 1 92 ? -21.314 -4.083 30.637 1.00 89.69 92 LYS A O 1
ATOM 721 N N . GLU A 1 93 ? -20.216 -2.327 29.758 1.00 91.25 93 GLU A N 1
ATOM 722 C CA . GLU A 1 93 ? -20.178 -1.559 31.001 1.00 91.25 93 GLU A CA 1
ATOM 723 C C . GLU A 1 93 ? -21.573 -1.051 31.387 1.00 91.25 93 GLU A C 1
ATOM 725 O O . GLU A 1 93 ? -21.977 -1.222 32.536 1.00 91.25 93 GLU A O 1
ATOM 730 N N . GLN A 1 94 ? -22.364 -0.550 30.431 1.00 87.25 94 GLN A N 1
ATOM 731 C CA . GLN A 1 94 ? -23.763 -0.174 30.677 1.00 87.25 94 GLN A CA 1
ATOM 732 C C . GLN A 1 94 ? -24.601 -1.362 31.170 1.00 87.25 94 GLN A C 1
ATOM 734 O O . GLN A 1 94 ? -25.322 -1.243 32.160 1.00 87.25 94 GLN A O 1
ATOM 739 N N . SER A 1 95 ? -24.460 -2.535 30.545 1.00 86.31 95 SER A N 1
ATOM 740 C CA . SER A 1 95 ? -25.139 -3.760 30.981 1.00 86.31 95 SER A CA 1
ATOM 741 C C . SER A 1 95 ? -24.735 -4.161 32.405 1.00 86.31 95 SER A C 1
ATOM 743 O O . SER A 1 95 ? -25.591 -4.471 33.235 1.00 86.31 95 SER A O 1
ATOM 745 N N . ARG A 1 96 ? -23.438 -4.094 32.737 1.00 89.25 96 ARG A N 1
ATOM 746 C CA . ARG A 1 96 ? -22.949 -4.363 34.100 1.00 89.25 96 ARG A CA 1
ATOM 747 C C . ARG A 1 96 ? -23.506 -3.383 35.125 1.00 89.25 96 ARG A C 1
ATOM 749 O O . ARG A 1 96 ? -23.844 -3.807 36.229 1.00 89.25 96 ARG A O 1
ATOM 756 N N . GLN A 1 97 ? -23.596 -2.101 34.780 1.00 87.19 97 GLN A N 1
ATOM 757 C CA . GLN A 1 97 ? -24.172 -1.077 35.651 1.00 87.19 97 GLN A CA 1
ATOM 758 C C . GLN A 1 97 ? -25.668 -1.312 35.871 1.00 87.19 97 GLN A C 1
ATOM 760 O O . GLN A 1 97 ? -26.111 -1.297 37.018 1.00 87.19 97 GLN A O 1
ATOM 765 N N . ALA A 1 98 ? -26.417 -1.644 34.816 1.00 83.31 98 ALA A N 1
ATOM 766 C CA . ALA A 1 98 ? -27.832 -1.993 34.917 1.00 83.31 98 ALA A CA 1
ATOM 767 C C . ALA A 1 98 ? -28.062 -3.215 35.825 1.00 83.31 98 ALA A C 1
ATOM 769 O O . ALA A 1 98 ? -28.912 -3.171 36.710 1.00 83.31 98 ALA A O 1
ATOM 770 N N . VAL A 1 99 ? -27.259 -4.280 35.678 1.00 86.31 99 VAL A N 1
ATOM 771 C CA . VAL A 1 99 ? -27.333 -5.465 36.555 1.00 86.31 99 VAL A CA 1
ATOM 772 C C . VAL A 1 99 ? -26.996 -5.114 38.006 1.00 86.31 99 VAL A C 1
ATOM 774 O O . VAL A 1 99 ? -27.636 -5.627 38.923 1.00 86.31 99 VAL A O 1
ATOM 777 N N . LYS A 1 100 ? -26.017 -4.231 38.242 1.00 86.81 100 LYS A N 1
ATOM 778 C CA . LYS A 1 100 ? -25.674 -3.759 39.593 1.00 86.81 100 LYS A CA 1
ATOM 779 C C . LYS A 1 100 ? -26.823 -2.995 40.247 1.00 86.81 100 LYS A C 1
ATOM 781 O O . LYS A 1 100 ? -27.134 -3.275 41.402 1.00 86.81 100 LYS A O 1
ATOM 786 N N . GLU A 1 101 ? -27.443 -2.059 39.532 1.00 82.31 101 GLU A N 1
ATOM 787 C CA . GLU A 1 101 ? -28.598 -1.309 40.042 1.00 82.31 101 GLU A CA 1
ATOM 788 C C . GLU A 1 101 ? -29.793 -2.227 40.288 1.00 82.31 101 GLU A C 1
ATOM 790 O O . GLU A 1 101 ? -30.391 -2.183 41.361 1.00 82.31 101 GLU A O 1
ATOM 795 N N . LEU A 1 102 ? -30.076 -3.146 39.362 1.00 81.00 102 LEU A N 1
ATOM 796 C CA . LEU A 1 102 ? -31.137 -4.133 39.535 1.00 81.00 102 LEU A CA 1
ATOM 797 C C . LEU A 1 102 ? -30.893 -5.017 40.767 1.00 81.00 102 LEU A C 1
ATOM 799 O O . LEU A 1 102 ? -31.794 -5.231 41.575 1.00 81.00 102 LEU A O 1
ATOM 803 N N . SER A 1 103 ? -29.657 -5.482 40.962 1.00 84.25 103 SER A N 1
ATOM 804 C CA . SER A 1 103 ? -29.287 -6.271 42.138 1.00 84.25 103 SER A CA 1
ATOM 805 C C . SER A 1 103 ? -29.409 -5.471 43.437 1.00 84.25 103 SER A C 1
ATOM 807 O O . SER A 1 103 ? -29.757 -6.050 44.463 1.00 84.25 103 SER A O 1
ATOM 809 N N . ARG A 1 104 ? -29.141 -4.157 43.412 1.00 81.50 104 ARG A N 1
ATOM 810 C CA . ARG A 1 104 ? -29.337 -3.263 44.563 1.00 81.50 104 ARG A CA 1
ATOM 811 C C . ARG A 1 104 ? -30.819 -3.138 44.908 1.00 81.50 104 ARG A C 1
ATOM 813 O O . ARG A 1 104 ? -31.174 -3.283 46.072 1.00 81.50 104 ARG A O 1
ATOM 820 N N . ILE A 1 105 ? -31.667 -2.934 43.902 1.00 79.25 105 ILE A N 1
ATOM 821 C CA . ILE A 1 105 ? -33.122 -2.840 44.060 1.00 79.25 105 ILE A CA 1
ATOM 822 C C . ILE A 1 105 ? -33.696 -4.149 44.614 1.00 79.25 105 ILE A C 1
ATOM 824 O O . ILE A 1 105 ? -34.408 -4.126 45.614 1.00 79.25 105 ILE A O 1
ATOM 828 N N . PHE A 1 106 ? -33.325 -5.298 44.038 1.00 78.38 106 PHE A N 1
ATOM 829 C CA . PHE A 1 106 ? -33.748 -6.607 44.545 1.00 78.38 106 PHE A CA 1
ATOM 830 C C . PHE A 1 106 ? -33.322 -6.836 45.996 1.00 78.38 106 PHE A C 1
ATOM 832 O O . PHE A 1 106 ? -34.094 -7.377 46.781 1.00 78.38 106 PHE A O 1
ATOM 839 N N . HIS A 1 107 ? -32.134 -6.368 46.382 1.00 79.38 107 HIS A N 1
ATOM 840 C CA . HIS A 1 107 ? -31.683 -6.475 47.765 1.00 79.38 107 HIS A CA 1
ATOM 841 C C . HIS A 1 107 ? -32.438 -5.546 48.729 1.00 79.38 107 HIS A C 1
ATOM 843 O O . HIS A 1 107 ? -32.585 -5.882 49.899 1.00 79.38 107 HIS A O 1
ATOM 849 N N . CYS A 1 108 ? -32.927 -4.395 48.258 1.00 74.38 108 CYS A N 1
ATOM 850 C CA . CYS A 1 108 ? -33.795 -3.520 49.048 1.00 74.38 108 CYS A CA 1
ATOM 851 C C . CYS A 1 108 ? -35.197 -4.111 49.261 1.00 74.38 108 CYS A C 1
ATOM 853 O O . CYS A 1 108 ? -35.800 -3.830 50.291 1.00 74.38 108 CYS A O 1
ATOM 855 N N . MET A 1 109 ? -35.697 -4.912 48.317 1.00 76.81 109 MET A N 1
ATOM 856 C CA . MET A 1 109 ? -37.008 -5.567 48.414 1.00 76.81 109 MET A CA 1
ATOM 857 C C . MET A 1 109 ? -36.969 -6.864 49.241 1.00 76.81 109 MET A C 1
ATOM 859 O O . MET A 1 109 ? -37.944 -7.192 49.904 1.00 76.81 109 MET A O 1
ATOM 863 N N . ASP A 1 110 ? -35.839 -7.582 49.272 1.00 79.50 110 ASP A N 1
ATOM 864 C CA . ASP A 1 110 ? -35.654 -8.778 50.115 1.00 79.50 110 ASP A CA 1
ATOM 865 C C . ASP A 1 110 ? -35.407 -8.407 51.591 1.00 79.50 110 ASP A C 1
ATOM 867 O O . ASP A 1 110 ? -34.320 -8.578 52.155 1.00 79.50 110 ASP A O 1
ATOM 871 N N . THR A 1 111 ? -36.448 -7.893 52.246 1.00 70.88 111 THR A N 1
ATOM 872 C CA . THR A 1 111 ? -36.422 -7.472 53.656 1.00 70.88 111 THR A CA 1
ATOM 873 C C . THR A 1 111 ? -36.090 -8.629 54.606 1.00 70.88 111 THR A C 1
ATOM 875 O O . THR A 1 111 ? -35.495 -8.428 55.669 1.00 70.88 111 THR A O 1
ATOM 878 N N . ALA A 1 112 ? -36.437 -9.857 54.210 1.00 75.19 112 ALA A N 1
ATOM 879 C CA . ALA A 1 112 ? -36.185 -11.078 54.966 1.00 75.19 112 ALA A CA 1
ATOM 880 C C . ALA A 1 112 ? -34.757 -11.639 54.775 1.00 75.19 112 ALA A C 1
ATOM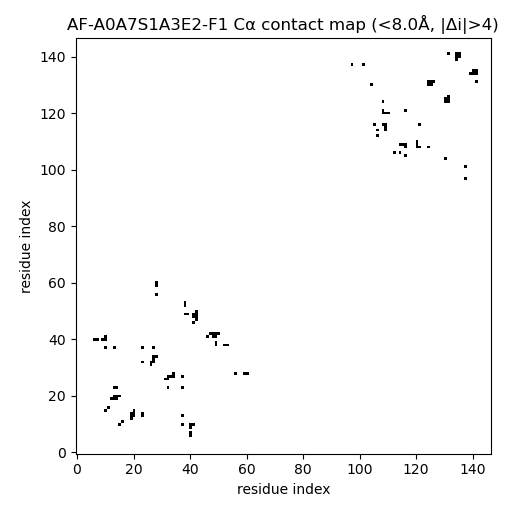 882 O O . ALA A 1 112 ? -34.377 -12.573 55.487 1.00 75.19 112 ALA A O 1
ATOM 883 N N . LYS A 1 113 ? -33.952 -11.065 53.863 1.00 75.62 113 LYS A N 1
ATOM 884 C CA . LYS A 1 113 ? -32.592 -11.514 53.496 1.00 75.62 113 LYS A CA 1
ATOM 885 C C . LYS A 1 113 ? -32.520 -12.997 53.134 1.00 75.62 113 LYS A C 1
ATOM 887 O O . LYS A 1 113 ? -31.545 -13.683 53.452 1.00 75.62 113 LYS A O 1
ATOM 892 N N . THR A 1 114 ? -33.569 -13.504 52.505 1.00 75.31 114 THR A N 1
ATOM 893 C CA . THR A 1 114 ? -33.668 -14.919 52.134 1.00 75.31 114 THR A CA 1
ATOM 894 C C . THR A 1 114 ? -32.961 -15.222 50.814 1.00 75.31 114 THR A C 1
ATOM 896 O O . THR A 1 114 ? -32.700 -16.385 50.510 1.00 75.31 114 THR A O 1
ATOM 899 N N . GLY A 1 115 ? -32.621 -14.187 50.040 1.00 74.25 115 GLY A N 1
ATOM 900 C CA . GLY A 1 115 ? -32.116 -14.294 48.675 1.00 74.25 115 GLY A CA 1
ATOM 901 C C . GLY A 1 115 ? -33.205 -14.630 47.653 1.00 74.25 115 GLY A C 1
ATOM 902 O O . GLY A 1 115 ? -32.880 -14.883 46.493 1.00 74.25 115 GLY A O 1
ATOM 903 N N . VAL A 1 116 ? -34.476 -14.653 48.067 1.00 76.25 116 VAL A N 1
ATOM 904 C CA . VAL A 1 116 ? -35.636 -15.002 47.242 1.00 76.25 116 VAL A CA 1
ATOM 905 C C . VAL A 1 116 ? -36.687 -13.908 47.401 1.00 76.25 116 VAL A C 1
ATOM 907 O O . VAL A 1 116 ? -37.039 -13.554 48.519 1.00 76.25 116 VAL A O 1
ATOM 910 N N . LEU A 1 117 ? -37.196 -13.387 46.285 1.00 76.69 117 LEU A N 1
ATOM 911 C CA . LEU A 1 117 ? -38.317 -12.447 46.292 1.00 76.69 117 LEU A CA 1
ATOM 912 C C . LEU A 1 117 ? -39.629 -13.222 46.314 1.00 76.69 117 LEU A C 1
ATOM 914 O O . LEU A 1 117 ? -39.863 -14.078 45.455 1.00 76.69 117 LEU A O 1
ATOM 918 N N . THR A 1 118 ? -40.478 -12.929 47.293 1.00 78.50 118 THR A N 1
ATOM 919 C CA . THR A 1 118 ? -41.843 -13.453 47.339 1.00 78.50 118 THR A CA 1
ATOM 920 C C . THR A 1 118 ? -42.792 -12.554 46.549 1.00 78.50 118 THR A C 1
ATOM 922 O O . THR A 1 118 ? -42.479 -11.406 46.237 1.00 78.50 118 THR A O 1
ATOM 925 N N . SER A 1 119 ? -43.974 -13.069 46.205 1.00 73.38 119 SER A N 1
ATOM 926 C CA . SER A 1 119 ? -45.001 -12.280 45.514 1.00 73.38 119 SER A CA 1
ATOM 927 C C . SER A 1 119 ? -45.465 -11.066 46.330 1.00 73.38 119 SER A C 1
ATOM 929 O O . SER A 1 119 ? -45.763 -10.041 45.733 1.00 73.38 119 SER A O 1
ATOM 931 N N . MET A 1 120 ? -45.451 -11.150 47.668 1.00 73.06 120 MET A N 1
ATOM 932 C CA . MET A 1 120 ? -45.759 -10.011 48.547 1.00 73.06 120 MET A CA 1
ATOM 933 C C . MET A 1 120 ? -44.673 -8.929 48.481 1.00 73.06 120 MET A C 1
ATOM 935 O O . MET A 1 120 ? -45.008 -7.758 48.360 1.00 73.06 120 MET A O 1
ATOM 939 N N . ASP A 1 121 ? -43.385 -9.306 48.464 1.00 75.75 121 ASP A N 1
ATOM 940 C CA . ASP A 1 121 ? -42.282 -8.335 48.320 1.00 75.75 121 ASP A CA 1
ATOM 941 C C . ASP A 1 121 ? -42.363 -7.581 46.982 1.00 75.75 121 ASP A C 1
ATOM 943 O O . ASP A 1 121 ? -41.946 -6.428 46.871 1.00 75.75 121 ASP A O 1
ATOM 947 N N . LEU A 1 122 ? -42.896 -8.245 45.950 1.00 74.50 122 LEU A N 1
ATOM 948 C CA . LEU A 1 122 ? -43.114 -7.653 44.636 1.00 74.50 122 LEU A CA 1
ATOM 949 C C . LEU A 1 122 ? -44.334 -6.715 44.619 1.00 74.50 122 LEU A C 1
ATOM 951 O O . LEU A 1 122 ? -44.247 -5.644 44.027 1.00 74.50 122 LEU A O 1
ATOM 955 N N . GLU A 1 123 ? -45.447 -7.086 45.261 1.00 75.94 123 GLU A N 1
ATOM 956 C CA . GLU A 1 123 ? -46.630 -6.219 45.411 1.00 75.94 123 GLU A CA 1
ATOM 957 C C . GLU A 1 123 ? -46.290 -4.938 46.187 1.00 75.94 123 GLU A C 1
ATOM 959 O O . GLU A 1 123 ? -46.554 -3.838 45.698 1.00 75.94 123 GLU A O 1
ATOM 964 N N . ASP A 1 124 ? -45.588 -5.064 47.316 1.00 74.94 124 ASP A N 1
ATOM 965 C CA . ASP A 1 124 ? -45.142 -3.922 48.125 1.00 74.94 124 ASP A CA 1
ATOM 966 C C . ASP A 1 124 ? -44.192 -2.994 47.344 1.00 74.94 124 ASP A C 1
ATOM 968 O O . ASP A 1 124 ? -44.169 -1.773 47.532 1.00 74.94 124 ASP A O 1
ATOM 972 N N . ALA A 1 125 ? -43.403 -3.560 46.429 1.00 73.12 125 ALA A N 1
ATOM 973 C CA . ALA A 1 125 ? -42.504 -2.802 45.573 1.00 73.12 125 ALA A CA 1
ATOM 974 C C . ALA A 1 125 ? -43.203 -2.072 44.421 1.00 73.12 125 ALA A C 1
ATOM 976 O O . ALA A 1 125 ? -42.729 -1.018 43.991 1.00 73.12 125 ALA A O 1
ATOM 977 N N . ILE A 1 126 ? -44.307 -2.621 43.914 1.00 72.38 126 ILE A N 1
ATOM 978 C CA . ILE A 1 126 ? -45.125 -2.004 42.861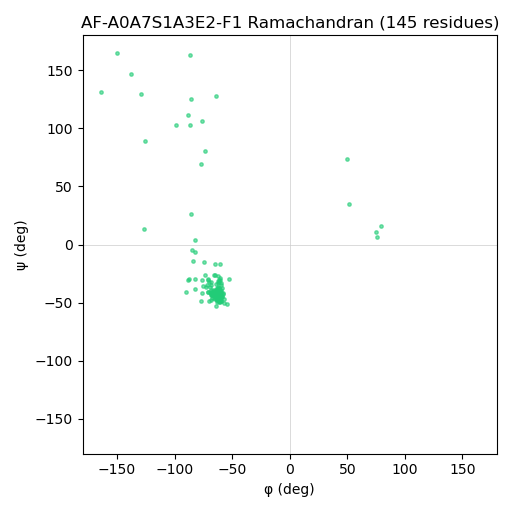 1.00 72.38 126 ILE A CA 1
ATOM 979 C C . ILE A 1 126 ? -45.895 -0.797 43.408 1.00 72.38 126 ILE A C 1
ATOM 981 O O . ILE A 1 126 ? -46.038 0.205 42.698 1.00 72.38 126 ILE A O 1
ATOM 985 N N . ASP A 1 127 ? -46.319 -0.862 44.671 1.00 75.00 127 ASP A N 1
ATOM 986 C CA . ASP A 1 127 ? -46.976 0.245 45.373 1.00 75.00 127 ASP A CA 1
ATOM 987 C C . ASP A 1 127 ? -46.001 1.369 45.777 1.00 75.00 127 ASP A C 1
ATOM 989 O O . ASP A 1 127 ? -46.420 2.495 46.059 1.00 75.00 127 ASP A O 1
ATOM 993 N N . ASN A 1 128 ? -44.689 1.114 45.744 1.00 77.62 128 ASN A N 1
ATOM 994 C CA . ASN A 1 128 ? -43.665 2.114 46.029 1.00 77.62 128 ASN A CA 1
ATOM 995 C C . ASN A 1 128 ? -43.258 2.903 44.767 1.00 77.62 128 ASN A C 1
ATOM 997 O O . ASN A 1 128 ? -42.594 2.401 43.856 1.00 77.62 128 ASN A O 1
ATOM 1001 N N . GLU A 1 129 ? -43.608 4.190 44.748 1.00 75.75 129 GLU A N 1
ATOM 1002 C CA . GLU A 1 129 ? -43.374 5.108 43.627 1.00 75.75 129 GLU A CA 1
ATOM 1003 C C . GLU A 1 129 ? -41.882 5.272 43.253 1.00 75.75 129 GLU A C 1
ATOM 1005 O O . GLU A 1 129 ? -41.553 5.393 42.066 1.00 75.75 129 GLU A O 1
ATOM 1010 N N . GLU A 1 130 ? -40.958 5.199 44.222 1.00 75.06 130 GLU A N 1
ATOM 1011 C CA . GLU A 1 130 ? -39.510 5.252 43.953 1.00 75.06 130 GLU A CA 1
ATOM 1012 C C . GLU A 1 130 ? -39.025 3.997 43.219 1.00 75.06 130 GLU A C 1
ATOM 1014 O O . GLU A 1 130 ? -38.273 4.096 42.245 1.00 75.06 130 GLU A O 1
ATOM 1019 N N . LEU A 1 131 ? -39.483 2.816 43.644 1.00 76.00 131 LEU A N 1
ATOM 1020 C CA . LEU A 1 131 ? -39.111 1.542 43.026 1.00 76.00 131 LEU A CA 1
ATOM 1021 C C . LEU A 1 131 ? -39.682 1.439 41.612 1.00 76.00 131 LEU A C 1
ATOM 1023 O O . LEU A 1 131 ? -38.946 1.107 40.681 1.00 76.00 131 LEU A O 1
ATOM 1027 N N . ARG A 1 132 ? -40.942 1.839 41.415 1.00 74.69 132 ARG A N 1
ATOM 1028 C CA . ARG A 1 132 ? -41.585 1.896 40.093 1.00 74.69 132 ARG A CA 1
ATOM 1029 C C . ARG A 1 132 ? -40.828 2.792 39.112 1.00 74.69 132 ARG A C 1
ATOM 1031 O O . ARG A 1 132 ? -40.628 2.420 37.955 1.00 74.69 132 ARG A O 1
ATOM 1038 N N . THR A 1 133 ? -40.369 3.951 39.581 1.00 74.38 133 THR A N 1
ATOM 1039 C CA . THR A 1 133 ? -39.566 4.887 38.780 1.00 74.38 133 THR A CA 1
ATOM 1040 C C . THR A 1 133 ? -38.195 4.297 38.438 1.00 74.38 133 THR A C 1
ATOM 1042 O O . THR A 1 133 ? -37.724 4.436 37.308 1.00 74.38 133 THR A O 1
ATOM 1045 N N . CYS A 1 134 ? -37.572 3.583 39.379 1.00 71.94 134 CYS A N 1
ATOM 1046 C CA . CYS A 1 134 ? -36.286 2.915 39.174 1.00 71.94 134 CYS A CA 1
ATOM 1047 C C . CYS A 1 134 ? -36.379 1.759 38.158 1.00 71.94 134 CYS A C 1
ATOM 1049 O O . CYS A 1 134 ? -35.543 1.658 37.260 1.00 71.94 134 CYS A O 1
ATOM 1051 N N . PHE A 1 135 ? -37.429 0.933 38.234 1.00 74.44 135 PHE A N 1
ATOM 1052 C CA . PHE A 1 135 ? -37.702 -0.127 37.255 1.00 74.44 135 PHE A CA 1
ATOM 1053 C C . PHE A 1 135 ? -37.959 0.434 35.849 1.00 74.44 135 PHE A C 1
ATOM 1055 O O . PHE A 1 135 ? -37.394 -0.068 34.875 1.00 74.44 135 PHE A O 1
ATOM 1062 N N . ALA A 1 136 ? -38.722 1.527 35.741 1.00 76.19 136 ALA A N 1
ATOM 1063 C CA . ALA A 1 136 ? -38.971 2.199 34.466 1.00 76.19 136 ALA A CA 1
ATOM 1064 C C . ALA A 1 136 ? -37.691 2.799 33.847 1.00 76.19 136 ALA A C 1
ATOM 1066 O O . ALA A 1 136 ? -37.487 2.687 32.638 1.00 76.19 136 ALA A O 1
ATOM 1067 N N . LEU A 1 137 ? -36.801 3.380 34.663 1.00 72.81 137 LEU A N 1
ATOM 1068 C CA . LEU A 1 137 ? -35.485 3.884 34.235 1.00 72.81 137 LEU A CA 1
ATOM 1069 C C . LEU A 1 137 ? -34.566 2.778 33.695 1.00 72.81 137 LEU A C 1
ATOM 1071 O O . LEU A 1 137 ? -33.768 3.031 32.796 1.00 72.81 137 LEU A O 1
ATOM 1075 N N . LEU A 1 138 ? -34.700 1.555 34.209 1.00 72.06 138 LEU A N 1
ATOM 1076 C CA . LEU A 1 138 ? -33.980 0.370 33.730 1.00 72.06 138 LEU A CA 1
ATOM 1077 C C . LEU A 1 138 ? -34.631 -0.275 32.492 1.00 72.06 138 LEU A C 1
ATOM 1079 O O . LEU A 1 138 ? -34.168 -1.316 32.027 1.00 72.06 138 LEU A O 1
ATOM 1083 N N . GLY A 1 139 ? -35.694 0.324 31.944 1.00 68.94 139 GLY A N 1
ATOM 1084 C CA . GLY A 1 139 ? -36.414 -0.191 30.778 1.00 68.94 139 GLY A CA 1
ATOM 1085 C C . GLY A 1 139 ? -37.306 -1.399 31.078 1.00 68.94 139 GLY A C 1
ATOM 1086 O O . GLY A 1 139 ? -37.814 -2.028 30.150 1.00 68.94 139 GLY A O 1
ATOM 1087 N N . LEU A 1 140 ? -37.517 -1.727 32.354 1.00 71.25 140 LEU A N 1
ATOM 1088 C CA . LEU A 1 140 ? -38.430 -2.780 32.777 1.00 71.25 140 LEU A CA 1
ATOM 1089 C C . LEU A 1 140 ? -39.827 -2.175 32.914 1.00 71.25 140 LEU A C 1
ATOM 1091 O O . LEU A 1 140 ? -40.132 -1.470 33.876 1.00 71.25 140 LEU A O 1
ATOM 1095 N N . GLN A 1 141 ? -40.685 -2.439 31.928 1.00 59.69 141 GLN A N 1
ATOM 1096 C CA . GLN A 1 141 ? -42.103 -2.141 32.070 1.00 59.69 141 GLN A CA 1
ATOM 1097 C C . GLN A 1 141 ? -42.728 -3.200 32.973 1.00 59.69 141 GLN A C 1
ATOM 1099 O O . GLN A 1 141 ? -42.921 -4.345 32.568 1.00 59.69 141 GLN A O 1
ATOM 1104 N N . ILE A 1 142 ? -43.032 -2.810 34.210 1.00 59.47 142 ILE A N 1
ATOM 1105 C CA . ILE A 1 142 ? -43.925 -3.576 35.074 1.00 59.47 142 ILE A CA 1
ATOM 1106 C C . ILE A 1 142 ? -45.334 -3.356 34.519 1.00 59.47 142 ILE A C 1
ATOM 1108 O O . ILE A 1 142 ? -46.062 -2.472 34.961 1.00 59.47 142 ILE A O 1
ATOM 1112 N N . THR A 1 143 ? -45.679 -4.084 33.463 1.00 50.38 143 THR A N 1
ATOM 1113 C CA . THR A 1 143 ? -47.047 -4.136 32.954 1.00 50.38 143 THR A CA 1
ATOM 1114 C C . THR A 1 143 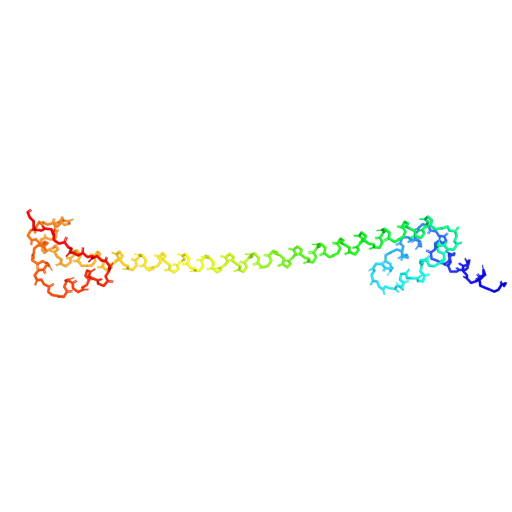? -47.684 -5.404 33.502 1.00 50.38 143 THR A C 1
ATOM 1116 O O . THR A 1 143 ? -47.373 -6.505 33.059 1.00 50.38 143 THR A O 1
ATOM 1119 N N . ASP A 1 144 ? -48.520 -5.191 34.516 1.00 48.97 144 ASP A N 1
ATOM 1120 C CA . ASP A 1 144 ? -49.585 -6.061 35.014 1.00 48.97 144 ASP A CA 1
ATOM 1121 C C . ASP A 1 144 ? -49.204 -7.524 35.284 1.00 48.97 144 ASP A C 1
ATOM 1123 O O . ASP A 1 144 ? -49.631 -8.450 34.597 1.00 48.97 144 ASP A O 1
ATOM 1127 N N . ALA A 1 145 ? -48.464 -7.742 36.374 1.00 43.09 145 ALA A N 1
ATOM 1128 C CA . ALA A 1 145 ? -48.333 -9.055 37.015 1.00 43.09 145 ALA A CA 1
ATOM 1129 C C . ALA A 1 145 ? -49.468 -9.338 38.024 1.00 43.09 145 ALA A C 1
ATOM 1131 O O . ALA A 1 145 ? -49.272 -10.096 38.971 1.00 43.09 145 ALA A O 1
ATOM 1132 N N . VAL A 1 146 ? -50.643 -8.724 37.844 1.00 41.09 146 VAL A N 1
ATOM 1133 C CA . VAL A 1 146 ? -51.814 -8.949 38.700 1.00 41.09 146 VAL A CA 1
ATOM 1134 C C . VAL A 1 146 ? -53.005 -9.339 37.825 1.00 41.09 146 VAL A C 1
ATOM 1136 O O . VAL A 1 146 ? -53.767 -8.493 37.361 1.00 41.09 146 VAL A O 1
ATOM 1139 N N . SER A 1 147 ? -53.147 -10.642 37.574 1.00 34.78 147 SER A N 1
ATOM 1140 C CA . SER A 1 147 ? -54.438 -11.278 37.298 1.00 34.78 147 SER A CA 1
ATOM 1141 C C . SER A 1 147 ? -54.490 -12.667 37.908 1.00 34.78 147 SER A C 1
ATOM 1143 O O . SER A 1 147 ? -53.435 -13.334 37.976 1.00 34.78 147 SER A O 1
#

Foldseek 3Di:
DVVVVVLVVLCCQQPVDPVSVVVNLVCCLVVVDPLVSVLPSQVVVPVVSSVVSVVSNVVSVVVVVVVVVVVVVVVVVVVVVVVVVVVVVVVVVVVVVLVVLVVVLVVVLPPVPPSDHDPVSVVVLCPDPVSCVSCVVSVNPPDDPDD

pLDDT: mean 83.89, std 12.78, range [34.78, 97.38]

Mean predicted aligned error: 11.95 Å

Secondary structure (DSSP, 8-state):
--HHHHHHHHHHHHHSSHHHHHHHHHHHHHTSS-HHHHHHHHHHH-HHHHHHHHHHHHHHHHHHHHHHHHHHHHHHHHHHHHHHHHHHHHHHHHHHHHHHHHHHHHHHH-TT-SS---HHHHHHHHS-HHHHHHHHHTT--------

Sequence (147 aa):
ATHNVEDVEDLKMYFGSLSQSMLSLSMSMSGGVDWSSLFYPLADISEFYGFVFIVFITVSVLAVFNIITSIFVTDAIEVAHMDIDLRMQGEKEQSRQAVKELSRIFHCMDTAKTGVLTSMDLEDAIDNEELRTCFALLGLQITDAVS